Protein AF-A0A5C5VKA2-F1 (afdb_monomer)

Sequence (70 aa):
MTTFTGEGRDGPVLLIYMNCHRRKLQRLLKIATDNA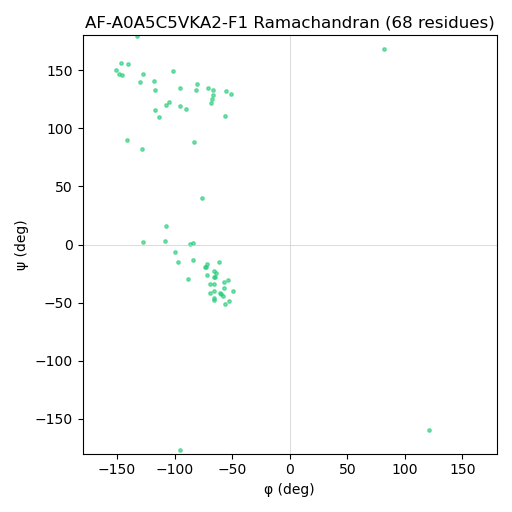PALYYTVEPVYSHNDGLNLPLPHRTGWRAFLKMQ

Organism: NCBI:txid2527970

Solvent-accessible surface area (backbone atoms only — not comparable to full-atom values): 4806 Å² total; per-residue (Å²): 118,48,77,47,80,46,78,48,97,92,42,82,36,82,45,79,51,67,90,74,57,78,91,50,44,66,62,50,50,50,57,49,42,75,77,34,78,85,67,80,85,84,86,80,61,70,68,81,79,29,79,86,68,60,60,74,70,96,58,84,76,54,76,71,52,63,72,74,74,119

Foldseek 3Di:
DDWDWDADPVGIDIDDDDDDDPVCVVVVVVVVCVVPVPDDDDDDDPCVPCPPVPDDDPDQDDPVSVVVPD

pLDDT: m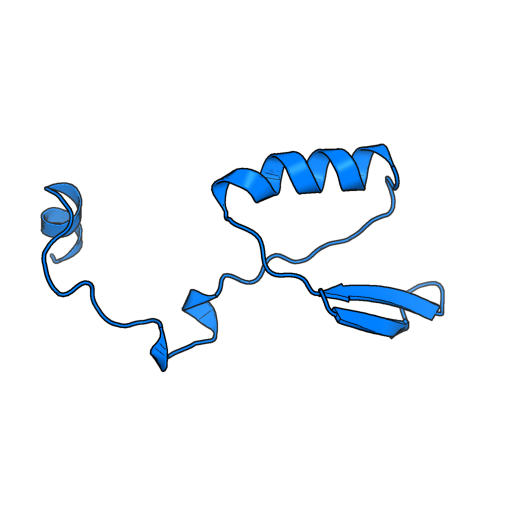ean 79.7, std 14.75, range [45.34, 96.06]

Secondary structure (DSSP, 8-state):
-EEEEEEETTEEEEEEE----HHHHHHHHHHHHHH-TT-------GGGT-TTT-PPPSS--SHHHHHTT-

Mean predicted aligned error: 11.19 Å

Radius of gyration: 17.48 Å; Cα contacts (8 Å, |Δi|>4): 35; chains: 1; bounding box: 37×48×22 Å

Structure (mmCIF, N/CA/C/O backbone):
data_AF-A0A5C5VKA2-F1
#
_entry.id   AF-A0A5C5VKA2-F1
#
loop_
_atom_site.group_PDB
_atom_site.id
_atom_site.type_symbol
_atom_site.label_atom_id
_atom_site.label_alt_id
_atom_site.label_comp_id
_atom_site.label_asym_id
_atom_site.label_entity_id
_atom_site.label_seq_id
_atom_site.pdbx_PDB_ins_code
_atom_site.Cartn_x
_atom_site.Cartn_y
_atom_site.Cartn_z
_atom_site.occupancy
_atom_site.B_iso_or_equiv
_atom_site.auth_seq_id
_atom_site.auth_comp_id
_atom_site.auth_asym_id
_atom_site.auth_atom_id
_atom_site.pdbx_PDB_model_num
ATOM 1 N N . MET A 1 1 ? -3.930 7.722 -13.221 1.00 83.00 1 MET A N 1
ATOM 2 C CA . MET A 1 1 ? -3.875 6.497 -12.402 1.00 83.00 1 MET A CA 1
ATOM 3 C C . MET A 1 1 ? -3.599 5.368 -13.361 1.00 83.00 1 MET A C 1
ATOM 5 O O . MET A 1 1 ? -4.257 5.311 -14.391 1.00 83.00 1 MET A O 1
ATOM 9 N N . THR A 1 2 ? -2.623 4.538 -13.038 1.00 90.44 2 THR A N 1
ATOM 10 C CA . THR A 1 2 ? -2.212 3.377 -13.821 1.00 90.44 2 THR A CA 1
ATOM 11 C C . THR A 1 2 ? -2.457 2.149 -12.961 1.00 90.44 2 THR A C 1
ATOM 13 O O . THR A 1 2 ? -2.125 2.157 -11.776 1.00 90.44 2 THR A O 1
ATOM 16 N N . THR A 1 3 ? -3.070 1.121 -13.537 1.00 93.12 3 THR A N 1
ATOM 17 C CA . THR A 1 3 ? -3.307 -0.154 -12.854 1.00 93.12 3 THR A CA 1
ATOM 18 C C . THR A 1 3 ? -2.563 -1.249 -13.587 1.00 93.12 3 THR A C 1
ATOM 20 O O . THR A 1 3 ? -2.472 -1.214 -14.814 1.00 93.12 3 THR A O 1
ATOM 23 N N . PHE A 1 4 ? -1.986 -2.177 -12.839 1.00 93.19 4 PHE A N 1
ATOM 24 C CA . PHE A 1 4 ? -1.270 -3.311 -13.400 1.00 93.19 4 PHE A CA 1
ATOM 25 C C . PHE A 1 4 ? -1.350 -4.494 -12.445 1.00 93.19 4 PHE A C 1
ATOM 27 O O . PHE A 1 4 ? -1.474 -4.339 -11.230 1.00 93.19 4 PHE A O 1
ATOM 34 N N . THR A 1 5 ? -1.318 -5.687 -13.016 1.00 93.31 5 THR A N 1
ATOM 35 C CA . THR A 1 5 ? -1.285 -6.939 -12.268 1.00 93.31 5 THR A CA 1
ATOM 36 C C . THR A 1 5 ? 0.145 -7.223 -11.828 1.00 93.31 5 THR A C 1
ATOM 38 O O . THR A 1 5 ? 1.068 -7.113 -12.635 1.00 93.31 5 THR A O 1
ATOM 41 N N . GLY A 1 6 ? 0.328 -7.589 -10.565 1.00 89.06 6 GLY A N 1
ATOM 42 C CA . GLY A 1 6 ? 1.601 -8.054 -10.021 1.00 89.06 6 GLY A C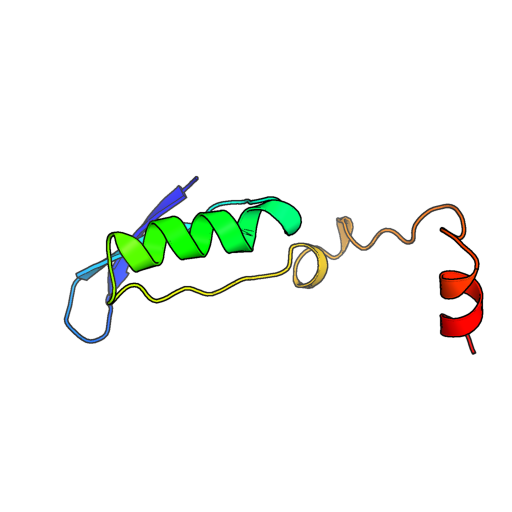A 1
ATOM 43 C C . GLY A 1 6 ? 1.424 -9.331 -9.207 1.00 89.06 6 GLY A C 1
ATOM 44 O O . GLY A 1 6 ? 0.307 -9.817 -9.035 1.00 89.06 6 GLY A O 1
ATOM 45 N N . GLU A 1 7 ? 2.524 -9.850 -8.677 1.00 90.88 7 GLU A N 1
ATOM 46 C CA . GLU A 1 7 ? 2.524 -10.963 -7.727 1.00 90.88 7 GLU A CA 1
ATOM 47 C C . GLU A 1 7 ? 2.882 -10.435 -6.337 1.00 90.88 7 GLU A C 1
ATOM 49 O O . GLU A 1 7 ? 3.928 -9.817 -6.131 1.00 90.88 7 GLU A O 1
ATOM 54 N N . GLY A 1 8 ? 1.967 -10.620 -5.391 1.00 84.69 8 GLY A N 1
ATOM 55 C CA . GLY A 1 8 ? 2.178 -10.367 -3.974 1.00 84.69 8 GLY A CA 1
ATOM 56 C C . GLY A 1 8 ? 2.588 -11.645 -3.247 1.00 84.69 8 GLY A C 1
ATOM 57 O O . GLY A 1 8 ? 2.716 -12.714 -3.840 1.00 84.69 8 GLY A O 1
ATOM 58 N N . ARG A 1 9 ? 2.753 -11.5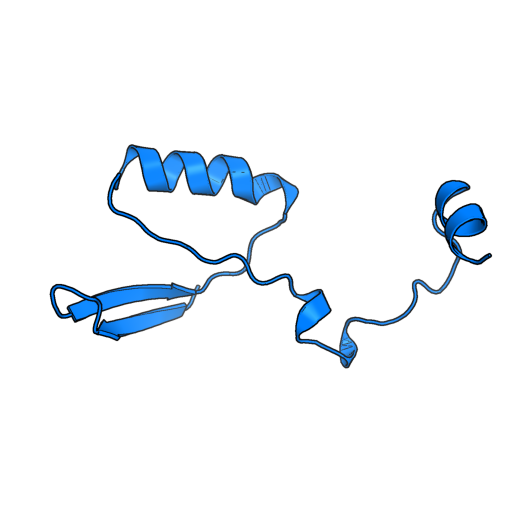46 -1.925 1.00 82.94 9 ARG A N 1
ATOM 59 C CA . ARG A 1 9 ? 3.143 -12.686 -1.078 1.00 82.94 9 ARG A CA 1
ATOM 60 C C . ARG A 1 9 ? 2.178 -13.875 -1.184 1.00 82.94 9 ARG A C 1
ATOM 62 O O . ARG A 1 9 ? 2.630 -15.013 -1.176 1.00 82.94 9 ARG A O 1
ATOM 69 N N . ASP A 1 10 ? 0.882 -13.592 -1.297 1.00 86.75 10 ASP A N 1
ATOM 70 C CA . ASP A 1 10 ? -0.192 -14.593 -1.255 1.00 86.75 10 ASP A CA 1
ATOM 71 C C . ASP A 1 10 ? -0.837 -14.837 -2.635 1.00 86.75 10 ASP A C 1
ATOM 73 O O . ASP A 1 10 ? -1.927 -15.399 -2.724 1.00 86.75 10 ASP A O 1
ATOM 77 N N . GLY A 1 11 ? -0.179 -14.409 -3.721 1.00 88.25 11 GLY A N 1
ATOM 78 C CA . GLY A 1 11 ? -0.651 -14.604 -5.095 1.00 88.25 11 GLY A CA 1
ATOM 79 C C . GLY A 1 11 ? -0.865 -13.298 -5.872 1.00 88.25 11 GLY A C 1
ATOM 80 O O . GLY A 1 11 ? -0.279 -12.270 -5.529 1.00 88.25 11 GLY A O 1
ATOM 81 N N . PRO A 1 12 ? -1.663 -13.316 -6.953 1.00 91.31 12 PRO A N 1
ATOM 82 C CA . PRO A 1 12 ? -1.815 -12.167 -7.837 1.00 91.31 12 PRO A CA 1
ATOM 83 C C . PRO A 1 12 ? -2.511 -10.998 -7.132 1.00 91.31 12 PRO A C 1
ATOM 85 O O . PRO A 1 12 ? -3.550 -11.153 -6.492 1.00 91.31 12 PRO A O 1
ATOM 88 N N . VAL A 1 13 ? -1.945 -9.805 -7.290 1.00 90.44 13 VAL A N 1
ATOM 89 C CA . VAL A 1 13 ? -2.413 -8.556 -6.679 1.00 90.44 13 VAL A CA 1
ATOM 90 C C . VAL A 1 13 ? -2.602 -7.483 -7.743 1.00 90.44 13 VAL A C 1
ATOM 92 O O . VAL A 1 13 ? -1.867 -7.413 -8.729 1.00 90.44 13 VAL A O 1
ATOM 95 N N . LEU A 1 14 ? -3.588 -6.613 -7.533 1.00 91.81 14 LEU A N 1
ATOM 96 C CA . LEU A 1 14 ? -3.778 -5.427 -8.359 1.00 91.81 14 LEU A CA 1
ATOM 97 C C . LEU A 1 14 ? -2.995 -4.262 -7.753 1.00 91.81 14 LEU A C 1
ATOM 99 O O . LEU A 1 14 ? -3.295 -3.807 -6.650 1.00 91.81 14 LEU A O 1
A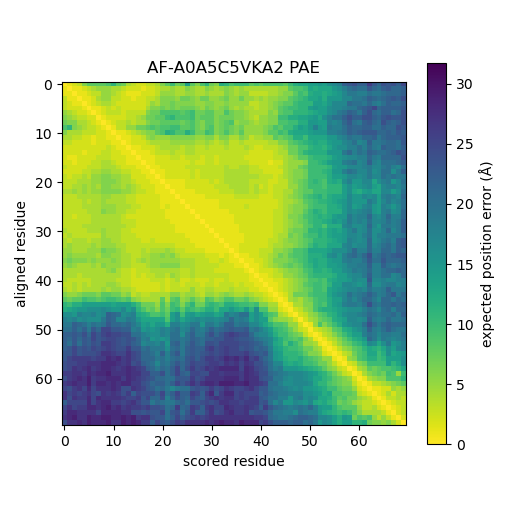TOM 103 N N . LEU A 1 15 ? -2.009 -3.763 -8.489 1.00 92.25 15 LEU A N 1
ATOM 104 C CA . LEU A 1 15 ? -1.207 -2.615 -8.092 1.00 92.25 15 LEU A CA 1
ATOM 105 C C . LEU A 1 15 ? -1.784 -1.344 -8.719 1.00 92.25 15 LEU A C 1
ATOM 107 O O . LEU A 1 15 ? -2.132 -1.306 -9.903 1.00 92.25 15 LEU A O 1
ATOM 111 N N . ILE A 1 16 ? -1.888 -0.293 -7.906 1.00 92.31 16 ILE A N 1
ATOM 112 C CA . ILE A 1 16 ? -2.388 1.019 -8.319 1.00 92.31 16 ILE A CA 1
ATOM 113 C C . ILE A 1 16 ? -1.261 2.032 -8.160 1.00 92.31 16 ILE A C 1
ATOM 115 O O . ILE A 1 16 ? -0.841 2.341 -7.047 1.00 92.31 16 ILE A O 1
ATOM 119 N N . TYR A 1 17 ? -0.816 2.599 -9.278 1.00 90.88 17 TYR A N 1
ATOM 120 C CA . TYR A 1 17 ? 0.116 3.719 -9.292 1.00 90.88 17 TYR A CA 1
ATOM 121 C C . TYR A 1 17 ? -0.623 5.010 -9.638 1.00 90.88 17 TYR A C 1
ATOM 123 O O . TYR A 1 17 ? -1.290 5.129 -10.672 1.00 90.88 17 TYR A O 1
ATOM 131 N N . MET A 1 18 ? -0.542 6.009 -8.765 1.00 90.06 18 MET A N 1
ATOM 132 C CA . MET A 1 18 ? -1.218 7.281 -8.986 1.00 90.06 18 MET A CA 1
ATOM 133 C C . MET A 1 18 ? -0.456 8.456 -8.389 1.00 90.06 18 MET A C 1
ATOM 135 O O . MET A 1 18 ? 0.118 8.373 -7.309 1.00 90.06 18 MET A O 1
ATOM 139 N N . ASN A 1 19 ? -0.552 9.596 -9.066 1.00 90.00 19 ASN A N 1
ATOM 140 C CA . ASN A 1 19 ? -0.072 10.858 -8.530 1.00 90.00 19 ASN A CA 1
ATOM 141 C C . ASN A 1 19 ? -1.111 11.440 -7.568 1.00 90.00 19 ASN A C 1
ATOM 143 O O . ASN A 1 19 ? -2.310 11.453 -7.859 1.00 90.00 19 ASN A O 1
ATOM 147 N N . CYS A 1 20 ? -0.653 11.982 -6.441 1.00 87.00 20 CYS A N 1
ATOM 148 C CA . CYS A 1 20 ? -1.500 12.740 -5.530 1.00 87.00 20 CYS A CA 1
ATOM 149 C C . CYS A 1 20 ? -0.756 13.955 -4.963 1.00 87.00 20 CYS A C 1
ATOM 151 O O . CYS A 1 20 ? 0.469 13.978 -4.857 1.00 87.00 20 CYS A O 1
ATOM 153 N N . HIS A 1 21 ? -1.501 14.984 -4.557 1.00 88.50 21 HIS A N 1
ATOM 154 C CA . HIS A 1 21 ? -0.904 16.062 -3.774 1.00 88.50 21 HIS A CA 1
ATOM 155 C C . HIS A 1 21 ? -0.576 15.564 -2.366 1.00 88.50 21 HIS A C 1
ATOM 157 O O . HIS A 1 21 ? -1.455 15.033 -1.687 1.00 88.50 21 HIS A O 1
ATOM 163 N N . ARG A 1 22 ? 0.623 15.884 -1.863 1.00 86.44 22 ARG A N 1
ATOM 164 C CA . ARG A 1 22 ? 1.063 15.538 -0.497 1.00 86.44 22 ARG A CA 1
ATOM 165 C C . ARG A 1 22 ? 0.043 15.910 0.588 1.00 86.44 22 ARG A C 1
ATOM 167 O O . ARG A 1 22 ? -0.203 15.126 1.493 1.00 86.44 22 ARG A O 1
ATOM 174 N N . ARG A 1 23 ? -0.615 17.070 0.462 1.00 91.50 23 ARG A N 1
ATOM 175 C CA . ARG A 1 23 ? -1.668 17.524 1.397 1.00 91.50 23 ARG A CA 1
ATOM 176 C C . ARG A 1 23 ? -2.939 16.663 1.398 1.00 91.50 23 ARG A C 1
ATOM 178 O O . ARG A 1 23 ? -3.690 16.702 2.362 1.00 91.50 23 ARG A O 1
ATOM 185 N N . LYS A 1 24 ? -3.206 15.918 0.320 1.00 93.19 24 LYS A N 1
ATOM 186 C CA . LYS A 1 24 ? -4.369 15.024 0.185 1.00 93.19 24 LYS A CA 1
ATOM 187 C C . LYS A 1 24 ? -4.037 13.564 0.510 1.00 93.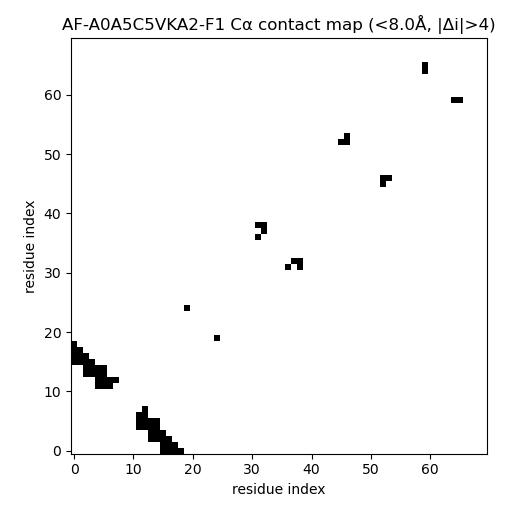19 24 LYS A C 1
ATOM 189 O O . LYS A 1 24 ? -4.966 12.798 0.744 1.00 93.19 24 LYS A O 1
ATOM 194 N N . LEU A 1 25 ? -2.752 13.201 0.562 1.00 91.94 25 LEU A N 1
ATOM 195 C CA . LEU A 1 25 ? -2.284 11.833 0.799 1.00 91.94 25 LEU A CA 1
ATOM 196 C C . LEU A 1 25 ? -2.905 11.215 2.057 1.00 91.94 25 LEU A C 1
ATOM 198 O O . LEU A 1 25 ? -3.452 10.129 1.982 1.00 91.94 25 LEU A O 1
ATOM 202 N N . GLN A 1 26 ? -2.897 11.932 3.183 1.00 93.44 26 GLN A N 1
ATOM 203 C CA . GLN A 1 26 ? -3.429 11.415 4.452 1.00 93.44 26 GLN A CA 1
ATOM 204 C C . GLN A 1 26 ? -4.918 11.059 4.374 1.00 93.44 26 GLN A C 1
ATOM 206 O O . GLN A 1 26 ? -5.342 10.011 4.847 1.00 93.44 26 GLN A O 1
ATOM 211 N N . ARG A 1 27 ? -5.719 11.905 3.714 1.00 95.25 27 ARG A N 1
ATOM 212 C CA . ARG A 1 27 ? -7.143 11.626 3.496 1.00 95.25 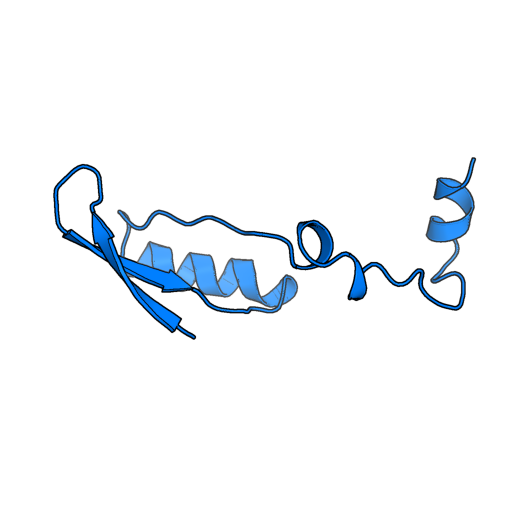27 ARG A CA 1
ATOM 213 C C . ARG A 1 27 ? -7.339 10.416 2.584 1.00 95.25 27 ARG A C 1
ATOM 215 O O . ARG A 1 27 ? -8.245 9.630 2.825 1.00 95.25 27 ARG A O 1
ATOM 222 N N . LEU A 1 28 ? -6.516 10.287 1.546 1.00 93.19 28 LEU A N 1
ATOM 223 C CA . LEU A 1 28 ? -6.585 9.170 0.606 1.00 93.19 28 LEU A CA 1
ATOM 224 C C . LEU A 1 28 ? -6.221 7.852 1.291 1.00 93.19 28 LEU A C 1
ATOM 226 O O . LEU A 1 28 ? -6.980 6.898 1.177 1.00 93.19 28 LEU A O 1
ATOM 230 N N . LEU A 1 29 ? -5.116 7.828 2.041 1.00 93.00 29 LEU A N 1
ATOM 231 C CA . LEU A 1 29 ? -4.690 6.656 2.803 1.00 93.00 29 LEU A CA 1
ATOM 232 C C . LEU A 1 29 ? -5.764 6.228 3.791 1.00 93.00 29 LEU A C 1
ATOM 234 O O . LEU A 1 29 ? -6.098 5.056 3.805 1.00 93.00 29 LEU A O 1
ATOM 238 N N . LYS A 1 30 ? -6.376 7.175 4.514 1.00 94.88 30 LYS A N 1
ATOM 239 C CA . LYS A 1 30 ? -7.495 6.874 5.411 1.00 94.88 30 LYS A CA 1
ATOM 240 C C . LYS A 1 30 ? -8.645 6.172 4.684 1.00 94.88 30 LYS A C 1
ATOM 242 O O . LYS A 1 30 ? -9.074 5.111 5.105 1.00 94.88 30 LYS A O 1
ATOM 247 N N . ILE A 1 31 ? -9.102 6.731 3.561 1.00 94.44 31 ILE A N 1
ATOM 248 C CA . ILE A 1 31 ? -10.176 6.115 2.766 1.00 94.44 31 ILE A CA 1
ATOM 249 C C . ILE A 1 31 ? -9.762 4.712 2.299 1.00 94.44 31 ILE A C 1
ATOM 251 O O . ILE A 1 31 ? -10.565 3.787 2.368 1.00 94.44 31 ILE A O 1
ATOM 255 N N . ALA A 1 32 ? -8.524 4.536 1.839 1.00 92.81 32 ALA A N 1
ATOM 256 C CA . ALA A 1 32 ? -8.040 3.247 1.359 1.00 92.81 32 ALA A CA 1
ATOM 257 C C . ALA A 1 32 ? -7.956 2.202 2.484 1.00 92.81 32 ALA A C 1
ATOM 259 O O . ALA A 1 32 ? -8.452 1.093 2.309 1.00 92.81 32 ALA A O 1
ATOM 260 N N . THR A 1 33 ? -7.399 2.560 3.642 1.00 93.69 33 THR A N 1
ATOM 261 C CA . THR A 1 33 ? -7.266 1.656 4.793 1.00 93.69 33 THR A CA 1
ATOM 262 C C . THR A 1 33 ? -8.609 1.323 5.433 1.00 93.69 33 THR A C 1
ATOM 264 O O . THR A 1 33 ? -8.794 0.193 5.874 1.00 93.69 33 THR A O 1
ATOM 267 N N . ASP A 1 34 ? -9.556 2.268 5.443 1.00 96.06 34 ASP A N 1
ATOM 268 C CA . ASP A 1 34 ? -10.910 2.043 5.968 1.00 96.06 34 ASP A CA 1
ATOM 269 C C . ASP A 1 34 ? -11.678 1.014 5.112 1.00 96.06 34 ASP A C 1
ATOM 271 O O . ASP A 1 34 ? -12.468 0.236 5.641 1.00 96.06 34 ASP A O 1
ATOM 275 N N . ASN A 1 35 ? -11.436 0.984 3.794 1.00 94.19 35 ASN A N 1
ATOM 276 C CA . ASN A 1 35 ? -12.076 0.030 2.877 1.00 94.19 35 ASN A CA 1
ATOM 277 C C . ASN A 1 35 ? -11.304 -1.293 2.741 1.00 94.19 35 ASN A C 1
ATOM 279 O O . ASN A 1 35 ? -11.909 -2.331 2.480 1.00 94.19 35 ASN A O 1
ATOM 283 N N . ALA A 1 36 ? -9.979 -1.268 2.890 1.00 90.38 36 ALA A N 1
ATOM 284 C CA . ALA A 1 36 ? -9.112 -2.429 2.725 1.00 90.38 36 ALA A CA 1
ATOM 285 C C . ALA A 1 36 ? -7.988 -2.419 3.781 1.00 90.38 36 ALA A C 1
ATOM 287 O O . ALA A 1 36 ? -6.900 -1.903 3.524 1.00 90.38 36 ALA A O 1
ATOM 288 N N . PRO A 1 37 ? -8.206 -3.029 4.962 1.00 88.94 37 PRO A N 1
ATOM 289 C CA . PRO A 1 37 ? -7.223 -3.025 6.051 1.00 88.94 37 PRO A CA 1
ATOM 290 C C . PRO A 1 37 ? -5.907 -3.743 5.722 1.00 88.94 37 PRO A C 1
ATOM 292 O O . PRO A 1 37 ? -4.873 -3.437 6.306 1.00 88.94 37 PRO A O 1
ATOM 295 N N . ALA A 1 38 ? -5.936 -4.691 4.781 1.00 87.75 38 ALA A N 1
ATOM 296 C CA . ALA A 1 38 ? -4.759 -5.427 4.315 1.00 87.75 38 ALA A CA 1
ATOM 297 C C . ALA A 1 38 ? -3.968 -4.686 3.217 1.00 87.75 38 ALA A C 1
ATOM 299 O O . ALA A 1 38 ? -2.994 -5.221 2.687 1.00 87.75 38 ALA A O 1
ATOM 300 N N . LEU A 1 39 ? -4.394 -3.476 2.836 1.00 89.00 39 LEU A N 1
ATOM 301 C CA . LEU A 1 39 ? -3.739 -2.695 1.795 1.00 89.00 39 LEU A CA 1
ATOM 302 C C . LEU A 1 39 ? -2.350 -2.241 2.253 1.00 89.00 39 LEU A C 1
ATOM 304 O O . LEU A 1 39 ? -2.193 -1.560 3.264 1.00 89.00 39 LEU A O 1
ATOM 308 N N . TYR A 1 40 ? -1.345 -2.568 1.451 1.00 88.56 40 TYR A N 1
ATOM 309 C CA . TYR A 1 40 ? 0.002 -2.032 1.573 1.00 88.56 40 TYR A CA 1
ATOM 310 C C . TYR A 1 40 ? 0.216 -0.935 0.530 1.00 88.56 40 TYR A C 1
ATOM 312 O O . TYR A 1 40 ? -0.370 -0.948 -0.553 1.00 88.56 40 TYR A O 1
ATOM 320 N N . TYR A 1 41 ? 1.052 0.043 0.864 1.00 90.81 41 TYR A N 1
ATOM 321 C CA . TYR A 1 41 ? 1.341 1.163 -0.020 1.00 90.81 41 TYR A CA 1
ATOM 322 C C . TYR A 1 41 ? 2.781 1.638 0.145 1.00 90.81 41 TYR A C 1
ATOM 324 O O . TYR A 1 41 ? 3.404 1.487 1.197 1.00 90.81 41 TYR A O 1
ATOM 332 N N . THR A 1 42 ? 3.291 2.280 -0.898 1.00 89.69 42 THR A N 1
ATOM 333 C CA . THR A 1 42 ? 4.573 2.981 -0.877 1.00 89.69 42 THR A CA 1
ATOM 334 C C . THR A 1 42 ? 4.357 4.374 -1.447 1.00 89.69 42 THR A C 1
ATOM 336 O O . THR A 1 42 ? 3.577 4.561 -2.379 1.00 89.69 42 THR A O 1
ATOM 339 N N . VAL A 1 43 ? 4.995 5.374 -0.842 1.00 88.69 43 VAL A N 1
ATOM 340 C CA . VAL A 1 43 ? 4.889 6.768 -1.276 1.00 88.69 43 VAL A CA 1
ATOM 341 C C . VAL A 1 43 ? 6.245 7.193 -1.796 1.00 88.69 43 VAL A C 1
ATOM 343 O O . VAL A 1 43 ? 7.175 7.383 -1.017 1.00 88.69 43 VAL A O 1
ATOM 346 N N . GLU A 1 44 ? 6.335 7.377 -3.105 1.00 82.44 44 GLU A N 1
ATOM 347 C CA . GLU A 1 44 ? 7.539 7.892 -3.741 1.00 82.44 44 GLU A CA 1
ATOM 348 C C . GLU A 1 44 ? 7.414 9.407 -3.941 1.00 82.44 44 GLU A C 1
ATOM 350 O O . GLU A 1 44 ? 6.494 9.879 -4.620 1.00 82.44 44 GLU A O 1
ATOM 355 N N . PRO A 1 45 ? 8.300 10.214 -3.336 1.00 74.31 45 PRO A N 1
ATOM 356 C CA . PRO A 1 45 ? 8.335 11.632 -3.627 1.00 74.31 45 PRO A CA 1
ATOM 357 C C . PRO A 1 45 ? 8.784 11.867 -5.072 1.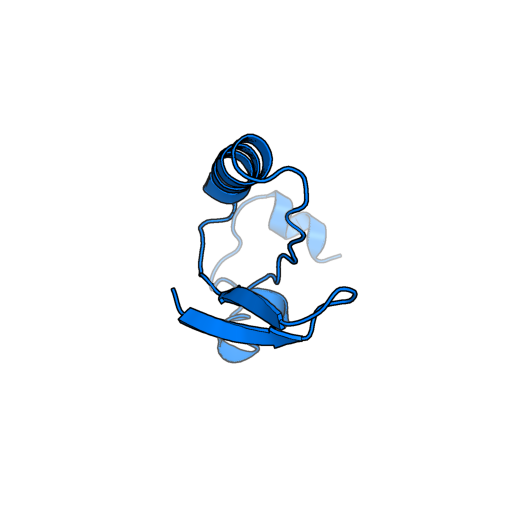00 74.31 45 PRO A C 1
ATOM 359 O O . PRO A 1 45 ? 9.836 11.409 -5.494 1.00 74.31 45 PRO A O 1
ATOM 362 N N . VAL A 1 46 ? 8.024 12.663 -5.824 1.00 65.44 46 VAL A N 1
ATOM 363 C CA . VAL A 1 46 ? 8.344 12.984 -7.231 1.00 65.44 46 VAL A CA 1
ATOM 364 C C . VAL A 1 46 ? 9.741 13.609 -7.383 1.00 65.44 46 VAL A C 1
ATOM 366 O O . VAL A 1 46 ? 10.420 13.369 -8.373 1.00 65.44 46 VAL A O 1
ATOM 369 N N . TYR A 1 47 ? 10.200 14.365 -6.381 1.00 63.06 47 TYR A N 1
ATOM 370 C CA . TYR A 1 47 ? 11.525 14.990 -6.379 1.00 63.06 47 TYR A CA 1
ATOM 371 C C . TYR A 1 47 ? 12.685 13.997 -6.180 1.00 63.06 47 TYR A C 1
ATOM 373 O O . TYR A 1 47 ? 13.825 14.354 -6.448 1.00 63.06 47 TYR A O 1
ATOM 381 N N . SER A 1 48 ? 12.446 12.768 -5.701 1.00 60.66 48 SER A N 1
ATOM 382 C CA . SER A 1 48 ? 13.535 11.801 -5.486 1.00 60.66 48 SER A CA 1
ATOM 383 C C . SER A 1 48 ? 13.917 11.016 -6.741 1.00 60.66 48 SER A C 1
ATOM 385 O O . SER A 1 48 ? 14.956 10.373 -6.737 1.00 60.66 48 SER A O 1
ATOM 387 N N . HIS A 1 49 ? 13.101 11.066 -7.800 1.00 56.25 49 HIS A N 1
ATOM 388 C CA . HIS A 1 49 ? 13.305 10.278 -9.026 1.00 56.25 49 HIS A CA 1
ATOM 389 C C . HIS A 1 49 ? 13.297 11.116 -10.308 1.00 56.25 49 HIS A C 1
ATOM 391 O O . HIS A 1 49 ? 13.372 10.572 -11.405 1.00 56.25 49 HIS A O 1
ATOM 397 N N . ASN A 1 50 ? 13.158 12.436 -10.193 1.00 53.81 50 ASN A N 1
ATOM 398 C CA . ASN A 1 50 ? 12.997 13.310 -11.343 1.00 53.81 50 ASN A CA 1
ATOM 399 C C . ASN A 1 50 ? 14.020 14.445 -11.264 1.00 53.81 50 ASN A C 1
ATOM 401 O O . ASN A 1 50 ? 13.710 15.544 -10.800 1.00 53.81 50 ASN A O 1
ATOM 405 N N . ASP A 1 51 ? 15.250 14.163 -11.707 1.00 56.56 51 ASP A N 1
ATOM 406 C CA . ASP A 1 51 ? 16.346 15.143 -11.757 1.00 56.56 51 ASP A CA 1
ATOM 407 C C . ASP A 1 51 ? 15.948 16.418 -12.520 1.00 56.56 51 ASP A C 1
ATOM 409 O O . ASP A 1 51 ? 16.365 17.513 -12.155 1.00 56.56 51 ASP A O 1
ATOM 413 N N . GLY A 1 52 ? 15.051 16.311 -13.508 1.00 57.88 52 GLY A N 1
ATOM 414 C CA . GLY A 1 52 ? 14.517 17.458 -14.250 1.00 57.88 52 GLY A CA 1
ATOM 415 C C . GLY A 1 52 ? 13.504 18.321 -13.482 1.00 57.88 52 GLY A C 1
ATOM 416 O O . GLY A 1 52 ? 13.292 19.475 -13.848 1.00 57.88 52 GLY A O 1
ATOM 417 N N . LEU A 1 53 ? 12.884 17.799 -12.417 1.00 53.91 53 LEU A N 1
ATOM 418 C CA . LEU A 1 53 ? 11.971 18.551 -11.539 1.00 53.91 53 LEU A CA 1
ATOM 419 C C . LEU A 1 53 ? 12.645 19.030 -10.247 1.00 53.91 53 LEU A C 1
ATOM 421 O O . LEU A 1 53 ? 12.052 19.830 -9.521 1.00 53.91 53 LEU A O 1
ATOM 425 N N . ASN A 1 54 ? 13.891 18.622 -9.995 1.00 54.50 54 ASN A N 1
ATOM 426 C CA . ASN A 1 54 ? 14.779 19.222 -8.996 1.00 54.50 54 ASN A CA 1
ATOM 427 C C . ASN A 1 54 ? 15.365 20.553 -9.492 1.00 54.50 54 ASN A C 1
ATOM 429 O O . ASN A 1 54 ? 16.533 20.865 -9.270 1.00 54.50 54 ASN A O 1
ATOM 433 N N . LEU A 1 55 ? 14.552 21.369 -10.164 1.00 58.53 55 LEU A N 1
ATOM 434 C CA . LEU A 1 55 ? 14.943 22.733 -10.476 1.00 58.53 55 LEU A CA 1
ATOM 435 C C . LEU A 1 55 ? 15.000 23.511 -9.156 1.00 58.53 55 LEU A C 1
ATOM 437 O O . LEU A 1 55 ? 13.987 23.572 -8.445 1.00 58.53 55 LEU A O 1
ATOM 441 N N . PRO A 1 56 ? 16.154 24.102 -8.796 1.00 60.06 56 PRO A N 1
ATOM 442 C CA . PRO A 1 56 ? 16.194 25.015 -7.672 1.00 60.06 56 PRO A CA 1
ATOM 443 C C . PRO A 1 56 ? 15.163 26.112 -7.932 1.00 60.06 56 PRO A C 1
ATOM 445 O O . PRO A 1 56 ? 15.083 26.665 -9.030 1.00 60.06 56 PRO A O 1
ATOM 448 N N . LEU A 1 57 ? 14.336 26.395 -6.924 1.00 60.31 57 LEU A N 1
ATOM 449 C CA . LEU A 1 57 ? 13.387 27.501 -6.992 1.00 60.31 57 LEU A CA 1
ATOM 450 C C . LEU A 1 57 ? 14.165 28.759 -7.417 1.00 60.31 57 LEU A C 1
ATOM 452 O O . LEU A 1 57 ? 15.186 29.055 -6.790 1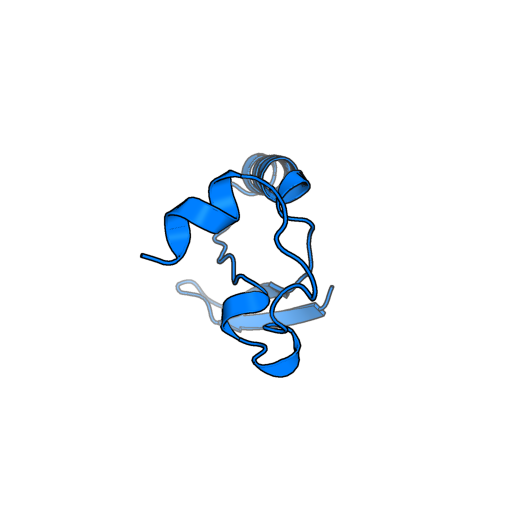.00 60.31 57 LEU A O 1
ATOM 456 N N . PRO A 1 58 ? 13.712 29.510 -8.439 1.00 63.31 58 PRO A N 1
ATOM 457 C CA . PRO A 1 58 ? 14.483 30.623 -9.004 1.00 63.31 58 PRO A CA 1
ATOM 458 C C . PRO A 1 58 ? 14.757 31.745 -7.990 1.00 63.31 58 PRO A C 1
ATOM 460 O O . PRO A 1 58 ? 15.609 32.600 -8.204 1.00 63.31 58 PRO A O 1
ATOM 463 N N . HIS A 1 59 ? 14.045 31.743 -6.863 1.00 63.06 59 HIS A N 1
ATOM 464 C CA . HIS A 1 59 ? 14.152 32.722 -5.794 1.00 63.06 59 HIS A CA 1
ATOM 465 C C . HIS A 1 59 ? 13.926 32.066 -4.426 1.00 63.06 59 HIS A C 1
ATOM 467 O O . HIS A 1 59 ? 13.104 31.155 -4.279 1.00 63.06 59 HIS A O 1
ATOM 473 N N . ARG A 1 60 ? 14.632 32.568 -3.403 1.00 63.03 60 ARG A N 1
ATOM 474 C CA . ARG A 1 60 ? 14.544 32.099 -2.010 1.00 63.03 60 ARG A CA 1
ATOM 475 C C . ARG A 1 60 ? 13.103 32.184 -1.502 1.00 63.03 60 ARG A C 1
ATOM 477 O O . ARG A 1 60 ? 12.587 33.271 -1.254 1.00 63.03 60 ARG A O 1
ATOM 484 N N . THR A 1 61 ? 12.455 31.041 -1.293 1.00 67.50 61 THR A N 1
ATOM 485 C CA . THR A 1 61 ? 11.113 31.003 -0.702 1.00 67.50 61 THR A CA 1
ATOM 486 C C . THR A 1 61 ? 11.205 31.080 0.819 1.00 67.50 61 THR A C 1
ATOM 488 O O . THR A 1 61 ? 11.264 30.065 1.516 1.00 67.50 61 THR A O 1
ATOM 491 N N . GLY A 1 62 ? 11.213 32.308 1.331 1.00 66.62 62 GLY A N 1
ATOM 492 C CA . GLY A 1 62 ? 11.108 32.598 2.757 1.00 66.62 62 GLY A CA 1
ATOM 493 C C . GLY A 1 62 ? 12.416 32.488 3.546 1.00 66.62 62 GLY A C 1
ATOM 494 O O . GLY A 1 62 ? 13.435 31.969 3.103 1.00 66.62 62 GLY A O 1
ATOM 495 N N . TRP A 1 63 ? 12.358 32.989 4.774 1.00 73.62 63 TRP A N 1
ATOM 496 C CA . TRP A 1 63 ? 13.473 33.174 5.709 1.00 73.62 63 TRP A CA 1
ATOM 497 C C . TRP A 1 63 ? 14.087 31.840 6.159 1.00 73.62 63 TRP A C 1
ATOM 499 O O . TRP A 1 63 ? 15.291 31.744 6.373 1.00 73.62 63 TRP A O 1
ATOM 509 N N . ARG A 1 64 ? 13.293 30.763 6.182 1.00 64.25 64 ARG A N 1
ATOM 510 C CA . ARG A 1 64 ? 13.774 29.395 6.440 1.00 64.25 64 ARG A CA 1
ATOM 511 C C . ARG A 1 64 ? 14.719 28.857 5.362 1.00 64.25 64 ARG A C 1
ATOM 513 O O . ARG A 1 64 ? 15.560 28.023 5.677 1.00 64.25 64 ARG A O 1
ATOM 520 N N . ALA A 1 65 ? 14.597 29.316 4.115 1.00 68.00 65 ALA A N 1
ATOM 521 C CA . ALA A 1 65 ? 15.485 28.885 3.035 1.00 68.00 65 ALA A CA 1
ATOM 522 C C . ALA A 1 65 ? 16.901 29.468 3.187 1.00 68.00 65 ALA A C 1
ATOM 524 O O . ALA A 1 65 ? 17.861 28.852 2.744 1.00 68.00 65 ALA A O 1
ATOM 525 N N . PHE A 1 66 ? 17.034 30.621 3.851 1.00 67.81 66 PHE A N 1
ATOM 526 C CA . PHE A 1 66 ? 18.323 31.260 4.120 1.00 67.81 66 PHE A CA 1
ATOM 527 C C . PHE A 1 66 ? 19.166 30.462 5.126 1.00 67.81 66 PHE A C 1
ATOM 529 O O . PHE A 1 66 ? 20.357 30.273 4.922 1.00 67.81 66 PHE A O 1
ATOM 536 N N . LEU A 1 67 ? 18.528 29.942 6.179 1.00 64.69 67 LEU A N 1
ATOM 537 C CA . LEU A 1 67 ? 19.192 29.202 7.260 1.00 64.69 67 LEU A CA 1
ATOM 538 C C . LEU A 1 67 ? 19.666 27.801 6.854 1.00 64.69 67 LEU A C 1
ATOM 540 O O . LEU A 1 67 ? 20.505 27.223 7.528 1.00 64.69 67 LEU A O 1
ATOM 544 N N . LYS A 1 68 ? 19.120 27.237 5.773 1.00 60.38 68 LYS A N 1
ATOM 545 C CA . LYS A 1 68 ? 19.431 25.873 5.321 1.00 60.38 68 LYS A CA 1
ATOM 546 C C . LYS A 1 68 ? 20.670 25.799 4.407 1.00 60.38 68 LYS A C 1
ATOM 548 O O . LYS A 1 68 ? 20.968 24.726 3.900 1.00 60.38 68 LYS A O 1
ATOM 553 N N . MET A 1 69 ? 21.319 26.937 4.142 1.00 55.72 69 MET A N 1
ATOM 554 C CA . MET A 1 69 ? 22.441 27.090 3.200 1.00 55.72 69 MET A CA 1
ATOM 555 C C . MET A 1 69 ? 23.809 27.331 3.872 1.00 55.72 69 MET A C 1
ATOM 557 O O . MET A 1 69 ? 24.779 27.538 3.146 1.00 55.72 69 MET A O 1
ATOM 561 N N . GLN A 1 70 ? 23.899 27.321 5.209 1.00 45.34 70 GLN A N 1
ATOM 562 C CA . GLN A 1 70 ? 25.174 27.153 5.931 1.00 45.34 70 GLN A CA 1
ATOM 563 C C . GLN A 1 70 ? 25.413 25.676 6.229 1.00 45.34 70 GLN A C 1
ATOM 565 O O . GLN A 1 70 ? 26.598 25.286 6.215 1.00 45.34 70 GLN A O 1
#